Protein AF-A0A851W639-F1 (afdb_monomer)

Secondary structure (DSSP, 8-state):
-PPPEEE--SSS-S-SEE---EEPPTT--EEEEEEEEPPP--TTS----EEEEEEEESSTT-EEESS--SSSEEEEEEEPSTT--EEEEEEEEEPPSSSSPPPEEEEEEEEETTS-EEE----S-SEE-PPPPPPPTT-EEEEEEEEE---SSSS---EEEEEEEEE-

InterPro domains:
  IPR005515 Vitelline membrane outer layer protein I (VOMI) [PF03762] (8-167)
  IPR005515 Vitelline membrane outer layer protein I (VOMI) [PTHR18841] (7-167)
  IPR036706 Vitelline membrane outer layer protein I (VOMI) superf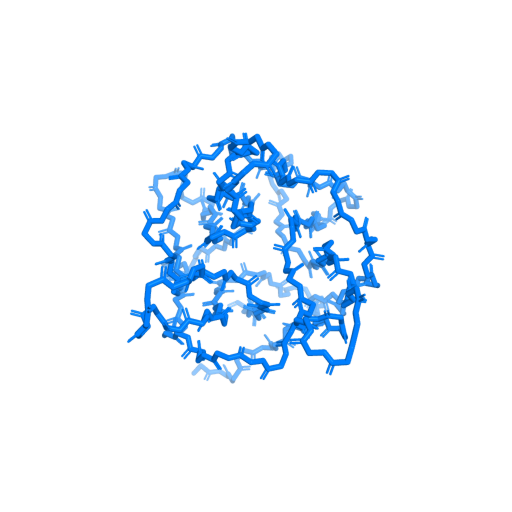amily [G3DSA:2.100.10.20] (1-168)
  IPR036706 Vitelline membrane outer layer protein I (VOMI) superfamily [SSF51092] (6-167)

Sequence (168 aa):
RDEPGVLTVTNGGQWGHWGNAQFCPPGSFANGLQLKVQPHQGFFRDDTGLNGVRLICDTRTDTVTSSVGPFGFWGRSEVCPPGQHLVSFRLRVEASQGLWDDPAATDMAVMCSGDSVLEGGGLARGDWGYWSQSCAMACRICGIRSRLEPSNSGDNSGLNDVKLYCCT

Nearest PDB structures (foldseek):
  1vmo-assembly2_B  TM=9.179E-01  e=6.236E-17  Gallus gallus
  5krp-assembly1_C  TM=6.942E-01  e=5.293E-06  Artocarpus altilis
  5gvy-assembly1_B  TM=6.320E-01  e=4.565E-06  Oryza sativa Indica Group
  4pit-assembly2_D  TM=6.441E-01  e=6.138E-06  Musa acuminata
  5xfh-assembly1_B  TM=6.289E-01  e=1.567E-05  Oryza sativa Japonica Group

Radius of gyration: 15.23 Å; Cα contacts (8 Å, |Δi|>4): 492; chains: 1; bounding box: 42×28×49 Å

Solvent-accessible surface area (backbone atoms only — not comparable to full-atom values): 8818 Å² total; per-residue (Å²): 130,79,84,61,47,75,35,53,55,91,71,48,30,91,56,56,48,72,37,60,73,30,58,41,62,93,97,42,35,25,24,29,37,30,29,18,34,29,70,81,71,56,99,89,43,88,58,37,33,20,12,30,57,31,38,31,21,68,56,83,87,45,67,38,54,33,44,63,40,92,59,52,45,75,57,63,74,41,65,47,62,92,96,41,34,31,33,33,40,30,47,19,27,27,70,47,88,57,100,82,48,71,41,37,23,13,28,45,34,38,28,27,72,78,76,48,73,45,69,31,76,46,52,98,46,59,48,75,46,62,68,24,62,63,43,57,92,87,33,34,28,25,32,35,29,21,19,32,37,76,68,83,81,85,61,74,41,31,26,18,33,63,36,41,26,23,41,122

Foldseek 3Di:
DPFFDKWWFDQFWPDFDKFDKDFAPPPKFFFKKKWFAAPDPDDPDDGQATFWIKTQIPVNVDIDTTHGHPDGGIDDMDGHDPPKAWWKKKFFWAPDPDPPRIIATFWMWTAIPVRDIDTNPGDPHHGIGDMIHTADPPWGFTIKMWGWHDPPDPDHTGTRTMMTTIDD

pLDDT: mean 86.16, std 15.45, range [40.03, 98.62]

Organism: NCBI:txid797021

Mean predicted aligned error: 5.94 Å

Structure (mmCIF, N/CA/C/O backbone):
data_AF-A0A851W639-F1
#
_entry.id   AF-A0A851W639-F1
#
loop_
_atom_site.group_PDB
_atom_site.id
_atom_site.type_symbol
_atom_site.label_atom_id
_atom_site.label_alt_id
_atom_site.label_comp_id
_atom_site.label_asym_id
_atom_site.label_entity_id
_atom_site.label_seq_id
_atom_site.pdbx_PDB_ins_code
_atom_site.Cartn_x
_atom_site.Cartn_y
_atom_site.Cartn_z
_atom_site.occupancy
_atom_site.B_iso_or_equiv
_atom_site.auth_seq_id
_atom_site.auth_comp_id
_atom_site.auth_asym_id
_atom_site.auth_atom_id
_atom_site.pdbx_PDB_model_num
ATOM 1 N N . ARG A 1 1 ? 1.721 -3.112 24.954 1.00 50.97 1 ARG A N 1
ATOM 2 C CA . ARG A 1 1 ? 1.034 -3.345 23.666 1.00 50.97 1 ARG A CA 1
ATOM 3 C C . ARG A 1 1 ? 1.629 -4.633 23.142 1.00 50.97 1 ARG A C 1
ATOM 5 O O . ARG A 1 1 ? 2.851 -4.667 23.049 1.00 50.97 1 ARG A O 1
ATOM 12 N N . ASP A 1 2 ? 0.818 -5.666 22.941 1.00 55.44 2 ASP A N 1
ATOM 13 C CA . ASP A 1 2 ? 1.280 -6.908 22.317 1.00 55.44 2 ASP A CA 1
ATOM 14 C C . ASP A 1 2 ? 1.836 -6.608 20.919 1.00 55.44 2 ASP A C 1
ATOM 16 O O . ASP A 1 2 ? 1.479 -5.589 20.315 1.00 55.44 2 ASP A O 1
ATOM 20 N N . GLU A 1 3 ? 2.757 -7.440 20.432 1.00 60.38 3 GLU A N 1
ATOM 21 C CA . GLU A 1 3 ? 3.293 -7.269 19.082 1.00 60.38 3 GLU A CA 1
ATOM 22 C C . GLU A 1 3 ? 2.150 -7.350 18.055 1.00 60.38 3 GLU A C 1
ATOM 24 O O . GLU A 1 3 ? 1.373 -8.309 18.083 1.00 60.38 3 GLU A O 1
ATOM 29 N N . PRO A 1 4 ? 2.008 -6.357 17.156 1.00 76.62 4 PRO A N 1
ATOM 30 C CA . PRO A 1 4 ? 0.945 -6.378 16.163 1.00 76.62 4 PRO A CA 1
ATOM 31 C C . PRO A 1 4 ? 1.142 -7.553 15.202 1.00 76.62 4 PRO A C 1
ATOM 33 O O . PRO A 1 4 ? 2.259 -7.822 14.753 1.00 76.62 4 PRO A O 1
ATOM 36 N N . GLY A 1 5 ? 0.048 -8.222 14.830 1.00 90.12 5 GLY A N 1
ATOM 37 C CA . GLY A 1 5 ? 0.089 -9.247 13.786 1.00 90.12 5 GLY A CA 1
ATOM 38 C C . GLY A 1 5 ? 0.565 -8.636 12.467 1.00 90.12 5 GLY A C 1
ATOM 39 O O . GLY A 1 5 ? 0.193 -7.510 12.147 1.00 90.12 5 GLY A O 1
ATOM 40 N N . VAL A 1 6 ? 1.388 -9.348 11.698 1.00 96.19 6 VAL A N 1
ATOM 41 C CA . VAL A 1 6 ? 1.943 -8.831 10.437 1.00 96.19 6 VAL A CA 1
ATOM 42 C C . VAL A 1 6 ? 1.367 -9.606 9.265 1.00 96.19 6 VAL A C 1
ATOM 44 O O . VAL A 1 6 ? 1.533 -10.820 9.173 1.00 96.19 6 VAL A O 1
ATOM 47 N N . LEU A 1 7 ? 0.719 -8.893 8.350 1.00 97.62 7 LEU A N 1
ATOM 48 C CA . LEU A 1 7 ? 0.271 -9.427 7.074 1.00 97.62 7 LEU A CA 1
ATOM 49 C C . LEU A 1 7 ? 1.370 -9.238 6.026 1.00 97.62 7 LEU A C 1
ATOM 51 O O . LEU A 1 7 ? 1.932 -8.148 5.884 1.00 97.62 7 LEU A O 1
ATOM 55 N N . THR A 1 8 ? 1.640 -10.299 5.273 1.00 97.56 8 THR A N 1
ATOM 56 C CA . THR A 1 8 ? 2.627 -10.353 4.186 1.00 97.56 8 THR A CA 1
ATOM 57 C C . THR A 1 8 ? 2.026 -11.058 2.975 1.00 97.56 8 THR A C 1
ATOM 59 O O . THR A 1 8 ? 1.144 -11.906 3.130 1.00 97.56 8 THR A O 1
ATOM 62 N N . VAL A 1 9 ? 2.553 -10.774 1.786 1.00 97.00 9 VAL A N 1
ATOM 63 C CA . VAL A 1 9 ? 2.266 -11.519 0.550 1.00 97.00 9 VAL A CA 1
ATOM 64 C C . VAL A 1 9 ? 3.519 -12.247 0.068 1.00 97.00 9 VAL A C 1
ATOM 66 O O . VAL A 1 9 ? 4.628 -11.936 0.493 1.00 97.00 9 VAL A O 1
ATOM 69 N N . THR A 1 10 ? 3.357 -13.242 -0.803 1.00 94.88 10 THR A N 1
ATOM 70 C CA . THR A 1 10 ? 4.476 -14.071 -1.289 1.00 94.88 10 THR A CA 1
ATOM 71 C C . THR A 1 10 ? 5.123 -13.546 -2.566 1.00 94.88 10 THR A C 1
ATOM 73 O O . THR A 1 10 ? 6.196 -14.015 -2.927 1.00 94.88 10 THR A O 1
ATOM 76 N N . ASN A 1 11 ? 4.465 -12.626 -3.274 1.00 92.81 11 ASN A N 1
ATOM 77 C CA . ASN A 1 11 ? 4.907 -12.114 -4.571 1.00 92.81 11 ASN A CA 1
ATOM 78 C C . ASN A 1 11 ? 5.580 -10.734 -4.502 1.00 92.81 11 ASN A C 1
ATOM 80 O O . ASN A 1 11 ? 5.952 -10.213 -5.546 1.00 92.81 11 ASN A O 1
ATOM 84 N N . GLY A 1 12 ? 5.733 -10.142 -3.313 1.00 89.38 12 GLY A N 1
ATOM 85 C CA . GLY A 1 12 ? 6.448 -8.875 -3.143 1.00 89.38 12 GLY A CA 1
ATOM 86 C C . GLY A 1 12 ? 7.943 -8.996 -3.464 1.00 89.38 12 GLY A C 1
ATOM 87 O O . GLY A 1 12 ? 8.573 -10.021 -3.186 1.00 89.38 12 GLY A O 1
ATOM 88 N N . GLY A 1 13 ? 8.517 -7.944 -4.047 1.00 87.38 13 GLY A N 1
ATOM 89 C CA . GLY A 1 13 ? 9.922 -7.893 -4.442 1.00 87.38 13 GLY A CA 1
ATOM 90 C C . GLY A 1 13 ? 10.889 -7.932 -3.249 1.00 87.38 13 GLY A C 1
ATOM 91 O O . GLY A 1 13 ? 10.637 -7.397 -2.164 1.00 87.38 13 GLY A O 1
ATOM 92 N N . GLN A 1 14 ? 12.041 -8.578 -3.446 1.00 85.69 14 GLN A N 1
ATOM 93 C CA . GLN A 1 14 ? 13.015 -8.834 -2.376 1.00 85.69 14 GLN A CA 1
ATOM 94 C C . GLN A 1 14 ? 14.054 -7.723 -2.189 1.00 85.69 14 GLN A C 1
ATOM 96 O O . GLN A 1 14 ? 14.809 -7.753 -1.211 1.00 85.69 14 GLN A O 1
ATOM 101 N N . TRP A 1 15 ? 14.072 -6.740 -3.080 1.00 82.50 15 TRP A N 1
ATOM 102 C CA . TRP A 1 15 ? 15.063 -5.673 -3.127 1.00 82.50 15 TRP A CA 1
ATOM 103 C C . TRP A 1 15 ? 14.557 -4.371 -2.508 1.00 82.50 15 TRP A C 1
ATOM 105 O O . TRP A 1 15 ? 13.374 -4.212 -2.194 1.00 82.50 15 TRP A O 1
ATOM 115 N N . GLY A 1 16 ? 15.484 -3.447 -2.269 1.00 85.12 16 GLY A N 1
ATOM 116 C CA . GLY A 1 16 ? 15.221 -2.192 -1.575 1.00 85.12 16 GLY A CA 1
ATOM 117 C C . GLY A 1 16 ? 15.147 -2.320 -0.051 1.00 85.12 16 GLY A C 1
ATOM 118 O O . GLY A 1 16 ? 15.338 -3.389 0.550 1.00 85.12 16 GLY A O 1
ATOM 119 N N . HIS A 1 17 ? 14.855 -1.195 0.595 1.00 90.12 17 HIS A N 1
ATOM 120 C CA . HIS A 1 17 ? 14.854 -1.057 2.046 1.00 90.12 17 HIS A CA 1
ATOM 121 C C . HIS A 1 17 ? 13.444 -0.858 2.588 1.00 90.12 17 HIS A C 1
ATOM 123 O O . HIS A 1 17 ? 12.634 -0.104 2.047 1.00 90.12 17 HIS A O 1
ATOM 129 N N . TRP A 1 18 ? 13.164 -1.522 3.706 1.00 94.19 18 TRP A N 1
ATOM 130 C CA . TRP A 1 18 ? 11.938 -1.294 4.452 1.00 94.19 18 TRP A CA 1
ATOM 131 C C . TRP A 1 18 ? 11.991 0.066 5.149 1.00 94.19 18 TRP A C 1
ATOM 133 O O . TRP A 1 18 ? 12.835 0.272 6.024 1.00 94.19 18 TRP A O 1
ATOM 143 N N . GLY A 1 19 ? 11.046 0.946 4.820 1.00 93.44 19 GLY A N 1
ATOM 144 C CA . GLY A 1 19 ? 10.851 2.228 5.495 1.00 93.44 19 GLY A CA 1
ATOM 145 C C . GLY A 1 19 ? 10.483 2.092 6.965 1.00 93.44 19 GLY A C 1
ATOM 146 O O . GLY A 1 19 ? 10.391 0.991 7.502 1.00 93.44 19 GLY A O 1
ATOM 147 N N . ASN A 1 20 ? 10.208 3.204 7.637 1.00 95.81 20 ASN A N 1
ATOM 148 C CA . ASN A 1 20 ? 9.650 3.144 8.987 1.00 95.81 20 ASN A CA 1
ATOM 149 C C . ASN A 1 20 ? 8.201 2.652 8.940 1.00 95.81 20 ASN A C 1
ATOM 151 O O . ASN A 1 20 ? 7.437 3.039 8.053 1.00 95.81 20 ASN A O 1
ATOM 155 N N . ALA A 1 21 ? 7.818 1.806 9.898 1.00 96.69 21 ALA A N 1
ATOM 156 C CA . ALA A 1 21 ? 6.412 1.484 10.097 1.00 96.69 21 ALA A CA 1
ATOM 157 C C . ALA A 1 21 ? 5.672 2.743 10.573 1.00 96.69 21 ALA A C 1
ATOM 159 O O . ALA A 1 21 ? 6.197 3.502 11.392 1.00 96.69 21 ALA A O 1
ATOM 160 N N . GLN A 1 22 ? 4.473 2.972 10.051 1.00 97.38 22 GLN A N 1
ATOM 161 C CA . GLN A 1 22 ? 3.581 4.050 10.473 1.00 97.38 22 GLN A CA 1
ATOM 162 C C . GLN A 1 22 ? 2.215 3.461 10.808 1.00 97.38 22 GLN A C 1
ATOM 164 O O . GLN A 1 22 ? 1.785 2.488 10.188 1.00 97.38 22 GLN A O 1
ATOM 169 N N . PHE A 1 23 ? 1.552 4.042 11.802 1.00 95.88 23 PHE A N 1
ATOM 170 C CA . PHE A 1 23 ? 0.313 3.522 12.369 1.00 95.88 23 PHE A CA 1
ATOM 171 C C . PHE A 1 23 ? -0.722 4.629 12.462 1.00 95.88 23 PHE A C 1
ATOM 173 O O . PHE A 1 23 ? -0.370 5.768 12.773 1.00 95.88 23 PHE A O 1
ATOM 180 N N . CYS A 1 24 ? -1.982 4.278 12.222 1.00 95.81 24 CYS A N 1
ATOM 181 C CA . CYS A 1 24 ? -3.113 5.150 12.485 1.00 95.81 24 CYS A CA 1
ATOM 182 C C . CYS A 1 24 ? -3.075 5.667 13.938 1.00 95.81 24 CYS A C 1
ATOM 184 O O . CYS A 1 24 ? -2.518 4.997 14.822 1.00 95.81 24 CYS A O 1
ATOM 186 N N . PRO A 1 25 ? -3.641 6.860 14.202 1.00 93.50 25 PRO A N 1
ATOM 187 C CA . PRO A 1 25 ? -3.734 7.412 15.548 1.00 93.50 25 PRO A CA 1
ATOM 188 C C . PRO A 1 25 ? -4.275 6.406 16.582 1.00 93.50 25 PRO A C 1
ATOM 190 O O . PRO A 1 25 ? -5.061 5.518 16.239 1.00 93.50 25 PRO A O 1
ATOM 193 N N . PRO A 1 26 ? -3.902 6.526 17.869 1.00 90.06 26 PRO A N 1
ATOM 194 C CA . PRO A 1 26 ? -4.396 5.623 18.905 1.00 90.06 26 PRO A CA 1
ATOM 195 C C . PRO A 1 26 ? -5.928 5.520 18.912 1.00 90.06 26 PRO A C 1
ATOM 197 O O . PRO A 1 26 ? -6.616 6.533 18.987 1.00 90.06 26 PRO A O 1
ATOM 200 N N . GLY A 1 27 ? -6.450 4.291 18.858 1.00 88.62 27 GLY A N 1
ATOM 201 C CA . GLY A 1 27 ? -7.892 4.023 18.838 1.00 88.62 27 GLY A CA 1
ATOM 202 C C . GLY A 1 27 ? -8.557 4.108 17.459 1.00 88.62 27 GLY A C 1
ATOM 203 O O . GLY A 1 27 ? -9.768 3.931 17.389 1.00 88.62 27 GLY A O 1
ATOM 204 N N . SER A 1 28 ? -7.789 4.341 16.390 1.00 92.12 28 SER A N 1
ATOM 205 C CA . SER A 1 28 ? -8.276 4.360 15.002 1.00 92.12 28 SER A CA 1
ATOM 206 C C . SER A 1 28 ? -7.649 3.249 14.161 1.00 92.12 28 SER A C 1
ATOM 208 O O . SER A 1 28 ? -6.548 2.768 14.448 1.00 92.12 28 SER A O 1
ATOM 210 N N . PHE A 1 29 ? -8.353 2.852 13.103 1.00 94.81 29 PHE A N 1
ATOM 211 C CA . PHE A 1 29 ? -7.935 1.779 12.200 1.00 94.81 29 PHE A CA 1
ATOM 212 C C . PHE A 1 29 ? -8.084 2.187 10.739 1.00 94.81 29 PHE A C 1
ATOM 214 O O . PHE A 1 29 ? -8.829 3.106 10.404 1.00 94.81 29 PHE A O 1
ATOM 221 N N . ALA A 1 30 ? -7.383 1.485 9.855 1.00 96.88 30 ALA A N 1
ATOM 222 C CA . ALA A 1 30 ? -7.472 1.721 8.429 1.00 96.88 30 ALA A CA 1
ATOM 223 C C . ALA A 1 30 ? -8.792 1.180 7.861 1.00 96.88 30 ALA A C 1
ATOM 225 O O . ALA A 1 30 ? -9.151 0.014 8.056 1.00 96.88 30 ALA A O 1
ATOM 226 N N . ASN A 1 31 ? -9.490 2.021 7.102 1.00 96.69 31 ASN A N 1
ATOM 227 C CA . ASN A 1 31 ? -10.703 1.662 6.368 1.00 96.69 31 ASN A CA 1
ATOM 228 C C . ASN A 1 31 ? -10.601 1.948 4.865 1.00 96.69 31 ASN A C 1
ATOM 230 O O . ASN A 1 31 ? -11.569 1.730 4.140 1.00 96.69 31 ASN A O 1
ATOM 234 N N . GLY A 1 32 ? -9.449 2.419 4.389 1.00 96.88 32 GLY A N 1
ATOM 235 C CA . GLY A 1 32 ? -9.245 2.701 2.979 1.00 96.88 32 GLY A CA 1
ATOM 236 C C . GLY A 1 32 ? -7.784 2.754 2.559 1.00 96.88 32 GLY A C 1
ATOM 237 O O . GLY A 1 32 ? -6.865 2.718 3.382 1.00 96.88 32 GLY A O 1
ATOM 238 N N . LEU A 1 33 ? -7.599 2.840 1.249 1.00 96.88 33 LEU A N 1
ATOM 239 C CA . LEU A 1 33 ? -6.338 2.765 0.531 1.00 96.88 33 LEU A CA 1
ATOM 240 C C . LEU A 1 33 ? -6.267 3.904 -0.489 1.00 96.88 33 LEU A C 1
ATOM 242 O O . LEU A 1 33 ? -7.255 4.238 -1.137 1.00 96.88 33 LEU A O 1
ATOM 246 N N . GLN A 1 34 ? -5.085 4.477 -0.670 1.00 97.56 34 GLN A N 1
ATOM 247 C CA . GLN A 1 34 ? -4.783 5.362 -1.790 1.00 97.56 34 GLN A CA 1
ATOM 248 C C . GLN A 1 34 ? -3.377 5.043 -2.298 1.00 97.56 34 GLN A C 1
ATOM 250 O O . GLN A 1 34 ? -2.442 4.906 -1.505 1.00 97.56 34 GLN A O 1
ATOM 255 N N . LEU A 1 35 ? -3.222 4.924 -3.614 1.00 97.12 35 LEU A N 1
ATOM 256 C CA . LEU A 1 35 ? -1.944 4.602 -4.248 1.00 97.12 35 LEU A CA 1
ATOM 257 C C . LEU A 1 35 ? -1.307 5.844 -4.872 1.00 97.12 35 LEU A C 1
ATOM 259 O O . LEU A 1 35 ? -2.005 6.720 -5.386 1.00 97.12 35 LEU A O 1
ATOM 263 N N . LYS A 1 36 ? 0.027 5.921 -4.827 1.00 94.75 36 LYS A N 1
ATOM 264 C CA . LYS A 1 36 ? 0.822 6.877 -5.603 1.00 94.75 36 LYS A CA 1
ATOM 265 C C . LYS A 1 36 ? 1.403 6.143 -6.798 1.00 94.75 36 LYS A C 1
ATOM 267 O O . LYS A 1 36 ? 2.243 5.264 -6.620 1.00 94.75 36 LYS A O 1
ATOM 272 N N . VAL A 1 37 ? 0.955 6.496 -7.994 1.00 90.25 37 VAL A N 1
ATOM 273 C CA . VAL A 1 37 ? 1.256 5.749 -9.220 1.00 90.25 37 VAL A CA 1
ATOM 274 C C . VAL A 1 37 ? 1.908 6.692 -10.215 1.00 90.25 37 VAL A C 1
ATOM 276 O O . VAL A 1 37 ? 1.448 7.825 -10.398 1.00 90.25 37 VAL A O 1
ATOM 279 N N . GLN A 1 38 ? 2.990 6.248 -10.850 1.00 83.31 38 GLN A N 1
ATOM 280 C CA . GLN A 1 38 ? 3.515 6.948 -12.012 1.00 83.31 38 GLN A CA 1
ATOM 281 C C . GLN A 1 38 ? 2.772 6.449 -13.251 1.00 83.31 38 GLN A C 1
ATOM 283 O O . GLN A 1 38 ? 2.804 5.252 -13.537 1.00 83.31 38 GLN A O 1
ATOM 288 N N . PRO A 1 39 ? 2.072 7.330 -13.984 1.00 68.38 39 PRO A N 1
ATOM 289 C CA . PRO A 1 39 ? 1.418 6.921 -15.215 1.00 68.38 39 PRO A CA 1
ATOM 290 C C . PRO A 1 39 ? 2.464 6.521 -16.256 1.00 68.38 39 PRO A C 1
ATOM 292 O O . PRO A 1 39 ? 3.595 7.013 -16.235 1.00 68.38 39 PRO A O 1
ATOM 295 N N . HIS A 1 40 ? 2.046 5.667 -17.188 1.00 63.34 40 HIS A N 1
ATOM 296 C CA . HIS A 1 40 ? 2.875 5.247 -18.310 1.00 63.34 40 HIS A CA 1
ATOM 297 C C . HIS A 1 40 ? 3.404 6.479 -19.067 1.00 63.34 40 HIS A C 1
ATOM 299 O O . HIS A 1 40 ? 2.611 7.291 -19.549 1.00 63.34 40 HIS A O 1
ATOM 305 N N . GLN A 1 41 ? 4.729 6.638 -19.153 1.00 60.09 41 GLN A N 1
ATOM 306 C CA . GLN A 1 41 ? 5.363 7.803 -19.791 1.00 60.09 41 GLN A CA 1
ATOM 307 C C . GLN A 1 41 ? 5.692 7.590 -21.285 1.00 60.09 41 GLN A C 1
ATOM 309 O O . GLN A 1 41 ? 6.302 8.459 -21.910 1.00 60.09 41 GLN A O 1
ATOM 314 N N . GLY A 1 42 ? 5.256 6.479 -21.889 1.00 53.12 42 GLY A N 1
ATOM 315 C CA . GLY A 1 42 ? 5.482 6.145 -23.300 1.00 53.12 42 GLY A CA 1
ATOM 316 C C . GLY A 1 42 ? 6.606 5.126 -23.522 1.00 53.12 42 GLY A C 1
ATOM 317 O O . GLY A 1 42 ? 7.149 4.568 -22.583 1.00 53.12 42 GLY A O 1
ATOM 318 N N . PHE A 1 43 ? 6.955 4.877 -24.788 1.00 43.03 43 PHE A N 1
ATOM 319 C CA . PHE A 1 43 ? 7.851 3.785 -25.219 1.00 43.03 43 PHE A CA 1
ATOM 320 C C . PHE A 1 43 ? 9.341 3.980 -24.862 1.00 43.03 43 PHE A C 1
ATOM 322 O O . PHE A 1 43 ? 10.127 3.050 -24.993 1.00 43.03 43 PHE A O 1
ATOM 329 N N . PHE A 1 44 ? 9.744 5.195 -24.473 1.00 40.03 44 PHE A N 1
ATOM 330 C CA . PHE A 1 44 ? 11.153 5.587 -24.296 1.00 40.03 44 PHE A CA 1
ATOM 331 C C . PHE A 1 44 ? 11.528 5.927 -22.848 1.00 40.03 44 PHE A C 1
ATOM 333 O O . PHE A 1 44 ? 12.608 6.468 -22.613 1.00 40.03 44 PHE A O 1
ATOM 340 N N . ARG A 1 45 ? 10.628 5.707 -21.886 1.00 47.66 45 ARG A N 1
ATOM 341 C CA . ARG A 1 45 ? 10.874 5.998 -20.471 1.00 47.66 45 ARG A CA 1
ATOM 342 C C . ARG A 1 45 ? 10.360 4.855 -19.622 1.00 47.66 45 ARG A C 1
ATOM 344 O O . ARG A 1 45 ? 9.229 4.425 -19.818 1.00 47.66 45 ARG A O 1
ATOM 351 N N . ASP A 1 46 ? 11.176 4.431 -18.673 1.00 50.69 46 ASP A N 1
ATOM 352 C CA . ASP A 1 46 ? 10.808 3.373 -17.749 1.00 50.69 46 ASP A CA 1
ATOM 353 C C . ASP A 1 46 ? 9.596 3.781 -16.905 1.00 50.69 46 ASP A C 1
ATOM 355 O O . ASP A 1 46 ? 9.512 4.871 -16.324 1.00 50.69 46 ASP A O 1
ATOM 359 N N . ASP A 1 47 ? 8.616 2.887 -16.883 1.00 54.53 47 ASP A N 1
ATOM 360 C CA . ASP A 1 47 ? 7.350 3.089 -16.202 1.00 54.53 47 ASP A CA 1
ATOM 361 C C . ASP A 1 47 ? 7.493 2.654 -14.745 1.00 54.53 47 ASP A C 1
ATOM 363 O O . ASP A 1 47 ? 7.404 1.480 -14.399 1.00 54.53 47 ASP A O 1
ATOM 367 N N . THR A 1 48 ? 7.736 3.619 -13.870 1.00 59.25 48 THR A N 1
ATOM 368 C CA . THR A 1 48 ? 8.003 3.375 -12.453 1.00 59.25 48 THR A CA 1
ATOM 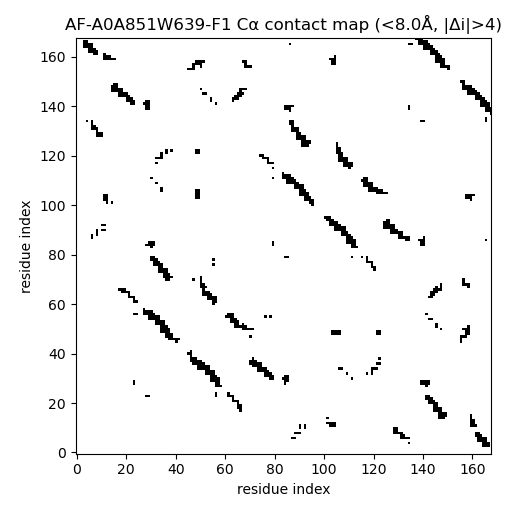369 C C . THR A 1 48 ? 6.696 3.032 -11.717 1.00 59.25 48 THR A C 1
ATOM 371 O O . THR A 1 48 ? 6.121 3.901 -11.082 1.00 59.25 48 THR A O 1
ATOM 374 N N . GLY A 1 49 ? 6.178 1.806 -11.851 1.00 77.69 49 GLY A N 1
ATOM 375 C CA . GLY A 1 49 ? 4.852 1.338 -11.392 1.00 77.69 49 GLY A CA 1
ATOM 376 C C . GLY A 1 49 ? 4.245 1.971 -10.122 1.00 77.69 49 GLY A C 1
ATOM 377 O O . GLY A 1 49 ? 3.774 3.116 -10.122 1.00 77.69 49 GLY A O 1
ATOM 378 N N . LEU A 1 50 ? 4.143 1.202 -9.036 1.00 90.19 50 LEU A N 1
ATOM 379 C CA . LEU A 1 50 ? 3.658 1.710 -7.752 1.00 90.19 50 LEU A CA 1
ATOM 380 C C . LEU A 1 50 ? 4.799 2.442 -7.032 1.00 90.19 50 LEU A C 1
ATOM 382 O O . LEU A 1 50 ? 5.889 1.907 -6.887 1.00 90.19 50 LEU A O 1
ATOM 386 N N . ASN A 1 51 ? 4.565 3.665 -6.558 1.00 91.56 51 ASN A N 1
ATOM 387 C CA . ASN A 1 51 ? 5.571 4.490 -5.872 1.00 91.56 51 ASN A CA 1
ATOM 388 C C . ASN A 1 51 ? 5.251 4.714 -4.388 1.00 91.56 51 ASN A C 1
ATOM 390 O O . ASN A 1 51 ? 6.105 5.142 -3.615 1.00 91.56 51 ASN A O 1
ATOM 394 N N . GLY A 1 52 ? 4.018 4.468 -3.959 1.00 94.38 52 GLY A N 1
ATOM 395 C CA . GLY A 1 52 ? 3.633 4.693 -2.575 1.00 94.38 52 GLY A CA 1
ATOM 396 C C . GLY A 1 52 ? 2.253 4.159 -2.254 1.00 94.38 52 GLY A C 1
ATOM 397 O O . GLY A 1 52 ? 1.378 4.087 -3.114 1.00 94.38 52 GLY A O 1
ATOM 398 N N . VAL A 1 53 ? 2.069 3.825 -0.982 1.00 97.50 53 VAL A N 1
ATOM 399 C CA . VAL A 1 53 ? 0.801 3.362 -0.425 1.00 97.50 53 VAL A CA 1
ATOM 400 C C . VAL A 1 53 ? 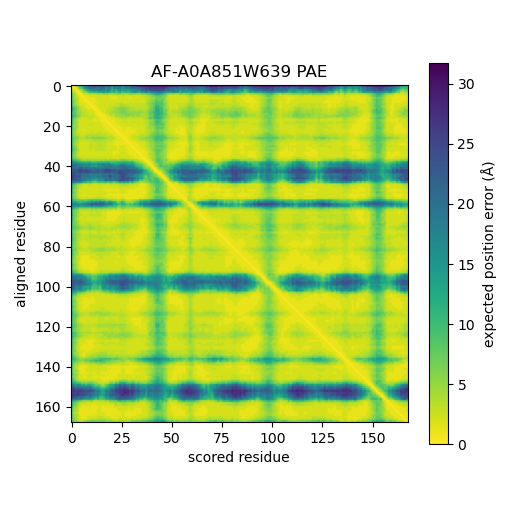0.460 4.222 0.779 1.00 97.50 53 VAL A C 1
ATOM 402 O O . VAL A 1 53 ? 1.304 4.460 1.648 1.00 97.50 53 VAL A O 1
ATOM 405 N N . ARG A 1 54 ? -0.790 4.672 0.823 1.00 97.06 54 ARG A N 1
ATOM 406 C CA . ARG A 1 54 ? -1.378 5.422 1.923 1.00 97.06 54 ARG A CA 1
ATOM 407 C C . ARG A 1 54 ? -2.576 4.658 2.460 1.00 97.06 54 ARG A C 1
ATOM 409 O O . ARG A 1 54 ? -3.477 4.315 1.698 1.00 97.06 54 ARG A O 1
ATOM 416 N N . LEU A 1 55 ? -2.591 4.430 3.767 1.00 97.81 55 LEU A N 1
ATOM 417 C CA . LEU A 1 55 ? -3.784 3.978 4.472 1.00 97.81 55 LEU A CA 1
ATOM 418 C C . LEU A 1 55 ? -4.603 5.190 4.911 1.00 97.81 55 LEU A C 1
ATOM 420 O O . LEU A 1 55 ? -4.045 6.195 5.359 1.00 97.81 55 LEU A O 1
ATOM 424 N N . ILE A 1 56 ? -5.919 5.070 4.790 1.00 96.81 56 ILE A N 1
ATOM 425 C CA . ILE A 1 56 ? -6.898 6.046 5.268 1.00 96.81 56 ILE A CA 1
ATOM 426 C C . ILE A 1 56 ? -7.428 5.523 6.593 1.00 96.81 56 ILE A C 1
ATOM 428 O O . ILE A 1 56 ? -7.935 4.401 6.642 1.00 96.81 56 ILE A O 1
ATOM 432 N N . CYS A 1 57 ? -7.268 6.306 7.655 1.00 95.25 57 CYS A N 1
ATOM 433 C CA . CYS A 1 57 ? -7.760 5.946 8.975 1.00 95.25 57 CYS A CA 1
ATOM 434 C C . CYS A 1 57 ? -9.240 6.357 9.105 1.00 95.25 57 CYS A C 1
ATOM 436 O O . CYS A 1 57 ? -9.707 7.283 8.438 1.00 95.25 57 CYS A O 1
ATOM 438 N N . ASP A 1 58 ? -10.004 5.646 9.937 1.00 86.31 58 ASP A N 1
ATOM 439 C CA . ASP A 1 58 ? -11.440 5.886 10.150 1.00 86.31 58 ASP A CA 1
ATOM 440 C C . ASP A 1 58 ? -11.772 7.328 10.595 1.00 86.31 58 ASP A C 1
ATOM 442 O O . ASP A 1 58 ? -12.848 7.852 10.276 1.00 86.31 58 ASP A O 1
ATOM 446 N N . THR A 1 59 ? -10.810 8.027 11.195 1.00 75.56 59 THR A N 1
ATOM 447 C CA . THR A 1 59 ? -10.750 9.484 11.271 1.00 75.56 59 THR A CA 1
ATOM 448 C C . THR A 1 59 ? -10.412 10.045 9.885 1.00 75.56 59 THR A C 1
ATOM 450 O O . THR A 1 59 ? -9.255 10.249 9.556 1.00 75.56 59 THR A O 1
ATOM 453 N N . ARG A 1 60 ? -11.430 10.298 9.043 1.00 63.50 60 ARG A N 1
ATOM 454 C CA . ARG A 1 60 ? -11.325 10.644 7.596 1.00 63.50 60 ARG A CA 1
ATOM 455 C C . ARG A 1 60 ? -10.248 11.666 7.170 1.00 63.50 60 ARG A C 1
ATOM 457 O O . ARG A 1 60 ? -9.975 11.772 5.977 1.00 63.50 60 ARG A O 1
ATOM 464 N N . THR A 1 61 ? -9.696 12.460 8.084 1.00 73.19 61 THR A N 1
ATOM 465 C CA . THR A 1 61 ? -8.603 13.414 7.831 1.00 73.19 61 THR A CA 1
ATOM 466 C C . THR A 1 61 ? -7.208 12.807 7.967 1.00 73.19 61 THR A C 1
ATOM 468 O O . THR A 1 61 ? -6.266 13.328 7.373 1.00 73.19 61 THR A O 1
ATOM 471 N N . ASP A 1 62 ? -7.064 11.726 8.729 1.00 89.50 62 ASP A N 1
ATOM 472 C CA . ASP A 1 62 ? -5.778 11.134 9.061 1.00 89.50 62 ASP A CA 1
ATOM 473 C C . ASP A 1 62 ? -5.421 10.034 8.074 1.00 89.50 62 ASP A C 1
ATOM 475 O O . ASP A 1 62 ? -6.210 9.153 7.719 1.00 89.50 62 ASP A O 1
ATOM 479 N N . THR A 1 63 ? -4.177 10.091 7.624 1.00 95.75 63 THR A N 1
ATOM 480 C CA . THR A 1 63 ? -3.629 9.112 6.701 1.00 95.75 63 THR A CA 1
ATOM 481 C C . THR A 1 63 ? -2.213 8.778 7.111 1.00 95.75 63 THR A C 1
ATOM 483 O O . THR A 1 63 ? -1.506 9.615 7.676 1.00 95.75 63 THR A O 1
ATOM 486 N N . VAL A 1 64 ? -1.793 7.552 6.822 1.00 96.81 64 VAL A N 1
ATOM 487 C CA . VAL A 1 64 ? -0.441 7.093 7.136 1.00 96.81 64 VAL A CA 1
ATOM 488 C C . VAL A 1 64 ? 0.206 6.448 5.925 1.00 96.81 64 VAL A C 1
ATOM 490 O O . VAL A 1 64 ? -0.426 5.712 5.168 1.00 96.81 64 VAL A O 1
ATOM 493 N N . THR A 1 65 ? 1.487 6.740 5.739 1.00 96.88 65 THR A N 1
ATOM 494 C CA . THR A 1 65 ? 2.332 6.229 4.654 1.00 96.88 65 THR A CA 1
ATOM 495 C C . THR A 1 65 ? 3.655 5.773 5.240 1.00 96.88 65 THR A C 1
ATOM 497 O O . THR A 1 65 ? 4.143 6.406 6.165 1.00 96.88 65 THR A O 1
ATOM 500 N N .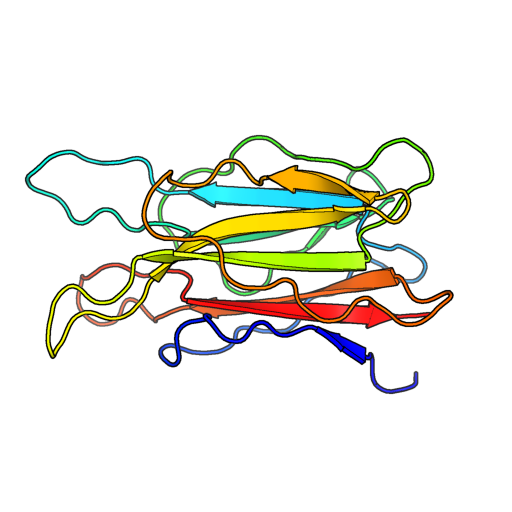 SER A 1 66 ? 4.276 4.734 4.689 1.00 96.25 66 SER A N 1
ATOM 501 C CA . SER A 1 66 ? 5.657 4.372 5.038 1.00 96.25 66 SER A CA 1
ATOM 502 C C . SER A 1 66 ? 6.641 5.080 4.088 1.00 96.25 66 SER A C 1
ATOM 504 O O . SER A 1 66 ? 6.523 6.288 3.889 1.00 96.25 66 SER A O 1
ATOM 506 N N . SER A 1 67 ? 7.595 4.374 3.480 1.00 94.00 67 SER A N 1
ATOM 507 C CA . SER A 1 67 ? 8.420 4.923 2.398 1.00 94.00 67 SER A CA 1
ATOM 508 C C . SER A 1 67 ? 7.574 5.229 1.160 1.00 94.00 67 SER A C 1
ATOM 510 O O . SER A 1 67 ? 6.738 4.419 0.749 1.00 94.00 67 SER A O 1
ATOM 512 N N . VAL A 1 68 ? 7.823 6.390 0.552 1.00 92.31 68 VAL A N 1
ATOM 513 C CA . VAL A 1 68 ? 7.146 6.866 -0.660 1.00 92.31 68 VAL A CA 1
ATOM 514 C C . VAL A 1 68 ? 8.199 7.368 -1.645 1.00 92.31 68 VAL A C 1
ATOM 516 O O . VAL A 1 68 ? 9.041 8.189 -1.283 1.00 92.31 68 VAL A O 1
ATOM 519 N N . GLY A 1 69 ? 8.138 6.888 -2.884 1.00 88.94 69 GLY A N 1
ATOM 520 C CA . GLY A 1 69 ? 8.970 7.353 -3.985 1.00 88.94 69 GLY A CA 1
ATOM 521 C C . GLY A 1 69 ? 8.623 8.782 -4.424 1.00 88.94 69 GLY A C 1
ATOM 522 O O . GLY A 1 69 ? 7.483 9.241 -4.258 1.00 88.94 69 GLY A O 1
ATOM 523 N N . PRO A 1 70 ? 9.589 9.529 -4.984 1.00 85.44 70 PRO A N 1
ATOM 524 C CA . PRO A 1 70 ? 9.395 10.911 -5.405 1.00 85.44 70 PRO A CA 1
ATOM 525 C C . PRO A 1 70 ? 8.398 11.038 -6.562 1.00 85.44 70 PRO A C 1
ATOM 527 O O . PRO A 1 70 ? 7.668 12.030 -6.624 1.00 85.44 70 PRO A O 1
ATOM 530 N N . PHE A 1 71 ? 8.289 10.027 -7.424 1.00 84.75 71 PHE A N 1
ATOM 531 C CA . PHE A 1 71 ? 7.530 10.117 -8.666 1.00 84.75 71 PHE A CA 1
ATOM 532 C C . PHE A 1 71 ? 6.051 9.730 -8.535 1.00 84.75 71 PHE A C 1
ATOM 534 O O . PHE A 1 71 ? 5.600 9.206 -7.513 1.00 84.75 71 PHE A O 1
ATOM 541 N N . GLY A 1 72 ? 5.288 10.031 -9.589 1.00 87.75 72 GLY A N 1
ATOM 542 C CA . GLY A 1 72 ? 3.859 9.750 -9.688 1.00 87.75 72 GLY A CA 1
ATOM 543 C C . GLY A 1 72 ? 2.959 10.696 -8.894 1.00 87.75 72 GLY A C 1
ATOM 544 O O . GLY A 1 72 ? 3.408 11.643 -8.245 1.00 87.75 72 GLY A O 1
ATOM 545 N N . PHE A 1 73 ? 1.659 10.416 -8.941 1.00 91.62 73 PHE A N 1
ATOM 546 C CA . PHE A 1 73 ? 0.621 11.195 -8.266 1.00 91.62 73 PHE A CA 1
ATOM 547 C C . PHE A 1 73 ? -0.259 10.286 -7.415 1.00 91.62 73 PHE A C 1
ATOM 549 O O . PHE A 1 73 ? -0.454 9.116 -7.740 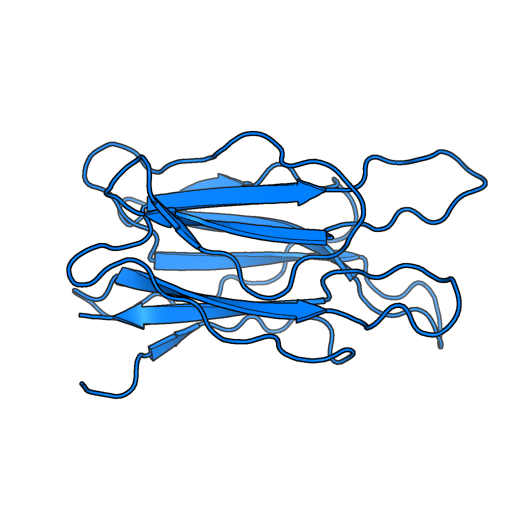1.00 91.62 73 PHE A O 1
ATOM 556 N N . TRP A 1 74 ? -0.786 10.828 -6.316 1.00 95.06 74 TRP A N 1
ATOM 557 C CA . TRP A 1 74 ? -1.791 10.131 -5.519 1.00 95.06 74 TRP A CA 1
ATOM 558 C C . TRP A 1 74 ? -3.095 10.046 -6.313 1.00 95.06 74 TRP A C 1
ATOM 560 O O . TRP A 1 74 ? -3.620 11.070 -6.749 1.00 95.06 74 TRP A O 1
ATOM 570 N N . GLY A 1 75 ? -3.583 8.824 -6.513 1.00 93.88 75 GLY A N 1
ATOM 571 C CA . GLY A 1 75 ? -4.820 8.534 -7.229 1.00 93.88 75 GLY A CA 1
ATOM 572 C C . GLY A 1 75 ? -6.070 8.787 -6.389 1.00 93.88 75 GLY A C 1
ATOM 573 O O . GLY A 1 75 ? -6.067 9.573 -5.438 1.00 93.88 75 GLY A O 1
ATOM 574 N N . ARG A 1 76 ? -7.164 8.106 -6.734 1.00 94.31 76 ARG A N 1
ATOM 575 C CA . ARG A 1 76 ? -8.388 8.135 -5.925 1.00 94.31 76 ARG A CA 1
ATOM 576 C C . ARG A 1 76 ? -8.203 7.326 -4.644 1.00 94.31 76 ARG A C 1
ATOM 578 O O . ARG A 1 76 ? -7.397 6.404 -4.580 1.00 94.31 76 ARG A O 1
ATOM 585 N N . SER A 1 77 ? -8.934 7.740 -3.620 1.00 95.12 77 SER A N 1
ATOM 586 C CA . SER A 1 77 ? -9.037 7.015 -2.363 1.00 95.12 77 SER A CA 1
ATOM 587 C C . SER A 1 77 ? -10.159 5.996 -2.463 1.00 95.12 77 SER A C 1
ATOM 589 O O . SER A 1 77 ? -11.303 6.379 -2.700 1.00 95.12 77 SER A O 1
ATOM 591 N N . GLU A 1 78 ? -9.839 4.737 -2.206 1.00 96.69 78 GLU A N 1
ATOM 592 C CA . GLU A 1 78 ? -10.805 3.650 -2.122 1.00 96.69 78 GLU A CA 1
ATOM 593 C C . GLU A 1 78 ? -11.075 3.343 -0.652 1.00 96.69 78 GLU A C 1
ATOM 595 O O . GLU A 1 78 ? -10.148 3.141 0.132 1.00 96.69 78 GLU A O 1
ATOM 600 N N . VAL A 1 79 ? -12.343 3.347 -0.247 1.00 96.12 79 VAL A N 1
ATOM 601 C CA . VAL A 1 79 ? -12.740 3.232 1.162 1.00 96.12 79 VAL A CA 1
ATOM 602 C C . VAL A 1 79 ? -13.827 2.180 1.290 1.00 96.12 79 VAL A C 1
ATOM 604 O O . VAL A 1 79 ? -14.741 2.115 0.469 1.00 96.12 79 VAL A O 1
ATOM 607 N N . CYS A 1 80 ? -13.740 1.368 2.339 1.00 96.38 80 CYS A N 1
ATOM 608 C CA . CYS A 1 80 ? -14.742 0.358 2.623 1.00 96.38 80 CYS A CA 1
ATOM 609 C C . CYS A 1 80 ? -16.122 0.985 2.876 1.00 96.38 80 CYS A C 1
ATOM 611 O O . CYS A 1 80 ? -16.221 2.145 3.300 1.00 96.38 80 CYS A O 1
ATOM 613 N N . PRO A 1 81 ? -17.207 0.211 2.693 1.00 95.69 81 PRO A N 1
ATOM 614 C CA . PRO A 1 81 ? -18.539 0.638 3.100 1.00 95.69 81 PRO A CA 1
ATOM 615 C C . PRO A 1 81 ? -18.584 1.098 4.571 1.00 95.69 81 PRO A C 1
ATOM 617 O O . PRO A 1 81 ? -17.786 0.631 5.392 1.00 95.69 81 PRO A O 1
ATOM 620 N N . PRO A 1 82 ? -19.525 1.987 4.947 1.00 92.44 82 PRO A N 1
ATOM 621 C CA . PRO A 1 82 ? -19.620 2.504 6.310 1.00 92.44 82 PRO A CA 1
ATOM 622 C C . PRO A 1 82 ? -19.633 1.397 7.376 1.00 92.44 82 PRO A C 1
ATOM 624 O O . PRO A 1 82 ? -20.388 0.434 7.273 1.00 92.44 82 PRO A O 1
ATOM 627 N N . GLY A 1 83 ? -18.798 1.550 8.407 1.00 90.94 83 GLY A N 1
ATOM 628 C CA . GLY A 1 83 ? -18.668 0.591 9.512 1.00 90.94 83 GLY A CA 1
ATOM 629 C C . GLY A 1 83 ? -17.729 -0.594 9.248 1.00 90.94 83 GLY A C 1
ATOM 630 O O . GLY A 1 83 ? -17.462 -1.363 10.170 1.00 90.94 83 GLY A O 1
ATOM 631 N N . GLN A 1 84 ? -17.200 -0.740 8.030 1.00 94.19 84 GLN A N 1
ATOM 632 C CA . GLN A 1 84 ? -16.215 -1.769 7.693 1.00 94.19 84 GLN A CA 1
ATOM 633 C C . GLN A 1 84 ? -14.774 -1.249 7.804 1.00 94.19 84 GLN A C 1
ATOM 635 O O . GLN A 1 84 ? -14.520 -0.045 7.840 1.00 94.19 84 GLN A O 1
ATOM 640 N N . HIS A 1 85 ? -13.826 -2.182 7.859 1.00 94.19 85 HIS A N 1
ATOM 641 C CA . HIS A 1 85 ? -12.389 -1.925 7.985 1.00 94.19 85 HIS A CA 1
ATOM 642 C C . HIS A 1 85 ? -11.590 -2.880 7.096 1.00 94.19 85 HIS A C 1
ATOM 644 O O . HIS A 1 85 ? -12.124 -3.887 6.629 1.00 94.19 85 HIS A O 1
ATOM 650 N N . LEU A 1 86 ? -10.312 -2.570 6.877 1.00 97.06 86 LEU A N 1
ATOM 651 C CA . LEU A 1 86 ? -9.418 -3.425 6.098 1.00 97.06 86 LEU A CA 1
ATOM 652 C C . LEU A 1 86 ? -8.984 -4.651 6.915 1.00 97.06 86 LEU A C 1
ATOM 654 O O . LEU A 1 86 ? -8.621 -4.520 8.090 1.00 97.06 86 LEU A O 1
ATOM 658 N N . VAL A 1 87 ? -8.966 -5.825 6.274 1.00 97.12 87 VAL A N 1
ATOM 659 C CA . VAL A 1 87 ? -8.606 -7.106 6.918 1.00 97.12 87 VAL A CA 1
ATOM 660 C C . VAL A 1 87 ? -7.526 -7.916 6.196 1.00 97.12 87 VAL A C 1
ATOM 662 O O . VAL A 1 87 ? -6.858 -8.717 6.844 1.00 97.12 87 VAL A O 1
ATOM 665 N N . SER A 1 88 ? -7.334 -7.725 4.889 1.00 97.94 88 SER A N 1
ATOM 666 C CA . SER A 1 88 ? -6.346 -8.454 4.076 1.00 97.94 88 SER A CA 1
ATOM 667 C C . SER A 1 88 ? -5.918 -7.612 2.870 1.00 97.94 88 SER A C 1
ATOM 669 O O . SER A 1 88 ? -6.584 -6.630 2.528 1.00 97.94 88 SER A O 1
ATOM 671 N N . PHE A 1 89 ? -4.809 -7.976 2.226 1.00 98.62 89 PHE A N 1
ATOM 672 C CA . PHE A 1 89 ? -4.340 -7.333 1.000 1.00 98.62 89 PHE A CA 1
ATOM 673 C C . PHE A 1 89 ? -3.705 -8.322 0.020 1.00 98.62 89 PHE A C 1
ATOM 675 O O . PHE A 1 89 ? -3.316 -9.429 0.388 1.00 98.62 89 PHE A O 1
ATOM 682 N N . ARG A 1 90 ? -3.577 -7.903 -1.238 1.00 98.44 90 ARG A N 1
ATOM 683 C CA . ARG A 1 90 ? -2.763 -8.566 -2.263 1.00 98.44 90 ARG A CA 1
ATOM 684 C C . ARG A 1 90 ? -2.053 -7.530 -3.127 1.00 98.44 90 ARG A C 1
ATOM 686 O O . ARG A 1 90 ? -2.537 -6.406 -3.267 1.00 98.44 90 ARG A O 1
ATOM 693 N N . LEU A 1 91 ? -0.941 -7.925 -3.736 1.00 97.44 91 LEU A N 1
ATOM 694 C CA . LEU A 1 91 ? -0.212 -7.100 -4.700 1.00 97.44 91 LEU A CA 1
ATOM 695 C C . LEU A 1 91 ? -0.395 -7.635 -6.115 1.00 97.44 91 LEU A C 1
ATOM 697 O O . LEU A 1 91 ? -0.422 -8.852 -6.324 1.00 97.44 91 LEU A O 1
ATOM 701 N N . ARG A 1 92 ? -0.478 -6.718 -7.076 1.00 95.44 92 ARG A N 1
ATOM 702 C CA . ARG A 1 92 ? -0.251 -7.005 -8.487 1.00 95.44 92 ARG A CA 1
ATOM 703 C C . ARG A 1 92 ? 1.208 -6.723 -8.787 1.00 95.44 92 ARG A C 1
ATOM 705 O O . ARG A 1 92 ? 1.713 -5.667 -8.405 1.00 95.44 92 ARG A O 1
ATOM 712 N N . VAL A 1 93 ? 1.879 -7.680 -9.411 1.00 91.06 93 VAL A N 1
ATOM 713 C CA . VAL A 1 93 ? 3.322 -7.616 -9.633 1.00 91.06 93 VAL A CA 1
ATOM 714 C C . VAL A 1 93 ? 3.620 -7.989 -11.072 1.00 91.06 93 VAL A C 1
ATOM 716 O O . VAL A 1 93 ? 3.146 -9.012 -11.570 1.00 91.06 93 VAL A O 1
ATOM 719 N N . GLU A 1 94 ? 4.390 -7.143 -11.746 1.00 86.25 94 GLU A N 1
ATOM 720 C CA . GLU A 1 94 ? 4.984 -7.479 -13.033 1.00 86.25 94 GLU A CA 1
ATOM 721 C C . GLU A 1 94 ? 6.182 -8.387 -12.776 1.00 86.25 94 GLU A C 1
ATOM 723 O O . GLU A 1 94 ? 7.101 -8.018 -12.049 1.00 86.25 94 GLU A O 1
ATOM 728 N N . ALA A 1 95 ? 6.124 -9.614 -13.294 1.00 72.56 95 ALA A N 1
ATOM 729 C CA . ALA A 1 95 ? 7.225 -10.554 -13.169 1.00 72.56 95 ALA A CA 1
ATOM 730 C C . ALA A 1 95 ? 8.437 -10.061 -13.970 1.00 72.56 95 ALA A C 1
ATOM 732 O O . ALA A 1 95 ? 8.288 -9.386 -14.987 1.00 72.56 95 ALA A O 1
ATOM 733 N N . SER A 1 96 ? 9.628 -10.457 -13.524 1.00 68.12 96 SER A N 1
ATOM 734 C CA . SER A 1 96 ? 10.877 -10.205 -14.238 1.00 68.12 96 SER A CA 1
ATOM 735 C C . SER A 1 96 ? 10.783 -10.609 -15.714 1.00 68.12 96 SER A C 1
ATOM 737 O O . SER A 1 96 ? 10.378 -11.734 -16.019 1.00 68.12 96 SER A O 1
ATOM 739 N N . GLN A 1 97 ? 11.190 -9.723 -16.629 1.00 60.84 97 GLN A N 1
ATOM 740 C CA . GLN A 1 97 ? 11.273 -10.032 -18.061 1.00 60.84 97 GLN A CA 1
ATOM 741 C C . GLN A 1 97 ? 12.640 -10.620 -18.474 1.00 60.84 97 GLN A C 1
ATOM 743 O O . GLN A 1 97 ? 12.918 -10.768 -19.666 1.00 60.84 97 GLN A O 1
ATOM 748 N N . GLY A 1 98 ? 13.489 -11.032 -17.521 1.00 57.41 98 GLY A N 1
ATOM 749 C CA . GLY A 1 98 ? 14.806 -11.597 -17.823 1.00 57.41 98 GLY A CA 1
ATOM 750 C C . GLY A 1 98 ? 15.589 -12.096 -16.606 1.00 57.41 98 GLY A C 1
ATOM 751 O O . GLY A 1 98 ? 15.039 -12.374 -15.553 1.00 57.41 98 GLY A O 1
ATOM 752 N N . LEU A 1 99 ? 16.908 -12.247 -16.750 1.00 47.53 99 LEU A N 1
ATOM 753 C CA . LEU A 1 99 ? 17.802 -12.658 -15.651 1.00 47.53 99 LEU A CA 1
ATOM 754 C C . LEU A 1 99 ? 18.101 -11.530 -14.647 1.00 47.53 99 LEU A C 1
ATOM 756 O O . LEU A 1 99 ? 18.658 -11.807 -13.589 1.00 47.53 99 LEU A O 1
ATOM 760 N N . TRP A 1 100 ? 17.773 -10.283 -14.998 1.00 51.12 100 TRP A N 1
ATOM 761 C CA . TRP A 1 100 ? 18.258 -9.080 -14.315 1.00 51.12 100 TRP A CA 1
ATOM 762 C C . TRP A 1 100 ? 17.170 -8.053 -13.991 1.00 51.12 100 TRP A C 1
ATOM 764 O O . TRP A 1 100 ? 17.473 -7.080 -13.312 1.00 51.12 100 TRP A O 1
ATOM 774 N N . ASP A 1 101 ? 15.937 -8.260 -14.463 1.00 55.72 101 ASP A N 1
ATOM 775 C CA . ASP A 1 101 ? 14.828 -7.355 -14.158 1.00 55.72 101 ASP A CA 1
ATOM 776 C C . ASP A 1 101 ? 14.169 -7.788 -12.853 1.00 55.72 101 ASP A C 1
ATOM 778 O O . ASP A 1 101 ? 13.934 -8.976 -12.633 1.00 55.72 101 ASP A O 1
ATOM 782 N N . ASP A 1 102 ? 13.837 -6.845 -11.987 1.00 62.22 102 ASP A N 1
ATOM 783 C CA . ASP A 1 102 ? 13.230 -7.170 -10.705 1.00 62.22 102 ASP A CA 1
ATOM 784 C C . ASP A 1 102 ? 11.702 -7.117 -10.777 1.00 62.22 102 ASP A C 1
ATOM 786 O O . ASP A 1 102 ? 11.132 -6.263 -11.462 1.00 62.22 102 ASP A O 1
ATOM 790 N N . PRO A 1 103 ? 11.000 -8.031 -10.083 1.00 71.50 103 PRO A N 1
ATOM 791 C CA . PRO A 1 103 ? 9.555 -7.962 -10.005 1.00 71.50 103 PRO A CA 1
ATOM 792 C C . PRO A 1 103 ? 9.126 -6.686 -9.273 1.00 71.50 103 PRO A C 1
ATOM 794 O O . PRO A 1 103 ? 9.506 -6.466 -8.121 1.00 71.50 103 PRO A O 1
ATOM 797 N N . ALA A 1 104 ? 8.298 -5.875 -9.929 1.00 80.81 104 ALA A N 1
ATOM 798 C CA .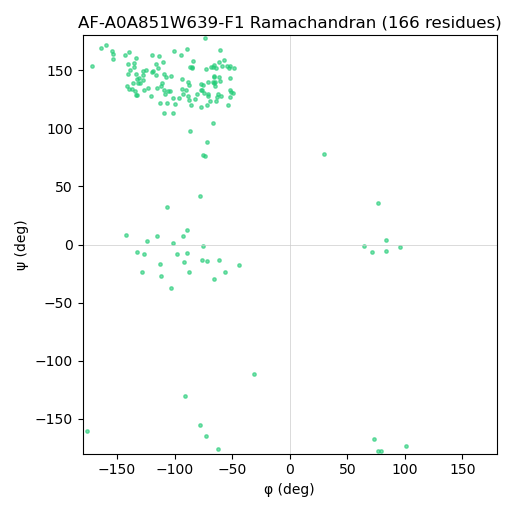 ALA A 1 104 ? 7.850 -4.581 -9.420 1.00 80.81 104 ALA A CA 1
ATOM 799 C C . ALA A 1 104 ? 6.355 -4.608 -9.090 1.00 80.81 104 ALA A C 1
ATOM 801 O O . ALA A 1 104 ? 5.544 -5.114 -9.875 1.00 80.81 104 ALA A O 1
ATOM 802 N N . ALA A 1 105 ? 5.962 -4.036 -7.945 1.00 90.94 105 ALA A N 1
ATOM 803 C CA . ALA A 1 105 ? 4.546 -3.883 -7.636 1.00 90.94 105 ALA A CA 1
ATOM 804 C C . ALA A 1 105 ? 3.938 -2.804 -8.539 1.00 90.94 105 ALA A C 1
ATOM 806 O O . ALA A 1 105 ? 4.447 -1.688 -8.661 1.00 90.94 105 ALA A O 1
ATOM 807 N N . THR A 1 106 ? 2.823 -3.137 -9.174 1.00 91.75 106 THR A N 1
ATOM 808 C CA . THR A 1 106 ? 2.124 -2.271 -10.128 1.00 91.75 106 THR A CA 1
ATOM 809 C C . THR A 1 106 ? 0.781 -1.805 -9.586 1.00 91.75 106 THR A C 1
ATOM 811 O O . THR A 1 106 ? 0.332 -0.711 -9.929 1.00 91.75 106 THR A O 1
ATOM 814 N N . ASP A 1 107 ? 0.168 -2.596 -8.703 1.00 94.88 107 ASP A N 1
ATOM 815 C CA . ASP A 1 107 ? -1.101 -2.296 -8.046 1.00 94.88 107 ASP A CA 1
ATOM 816 C C . ASP A 1 107 ? -1.211 -3.023 -6.692 1.00 94.88 107 ASP A C 1
ATOM 818 O O . ASP A 1 107 ? -0.449 -3.941 -6.375 1.00 94.88 107 ASP A O 1
ATOM 822 N N . MET A 1 108 ? -2.185 -2.620 -5.884 1.00 97.75 108 MET A N 1
ATOM 823 C CA . MET A 1 108 ? -2.520 -3.230 -4.606 1.00 97.75 108 MET A CA 1
ATOM 824 C C . MET A 1 108 ? -4.036 -3.239 -4.428 1.00 97.75 108 MET A C 1
ATOM 826 O O . MET A 1 108 ? -4.708 -2.240 -4.675 1.00 97.75 108 MET A O 1
ATOM 830 N N . ALA A 1 109 ? -4.567 -4.361 -3.950 1.00 98.44 109 ALA A N 1
ATOM 831 C CA . ALA A 1 109 ? -5.966 -4.480 -3.564 1.00 98.44 109 ALA A CA 1
ATOM 832 C C . ALA A 1 109 ? -6.072 -4.840 -2.084 1.00 98.44 109 ALA A C 1
ATOM 834 O O . ALA A 1 109 ? -5.216 -5.541 -1.538 1.00 98.44 109 ALA A O 1
ATOM 835 N N . VAL A 1 110 ? -7.138 -4.376 -1.442 1.00 98.38 110 VAL A N 1
ATOM 836 C CA . VAL A 1 110 ? -7.447 -4.666 -0.040 1.00 98.38 110 VAL A CA 1
ATOM 837 C C . VAL A 1 110 ? -8.844 -5.251 0.089 1.00 98.38 110 VAL A C 1
ATOM 839 O O . VAL A 1 110 ? -9.734 -4.964 -0.710 1.00 98.38 110 VAL A O 1
ATOM 842 N N . MET A 1 111 ? -9.022 -6.094 1.098 1.00 98.19 111 MET A N 1
ATOM 843 C CA . MET A 1 111 ? -10.300 -6.707 1.431 1.00 98.19 111 MET A CA 1
ATOM 844 C C . MET A 1 111 ? -10.891 -6.012 2.652 1.00 98.19 111 MET A C 1
ATOM 846 O O . MET A 1 111 ? -10.201 -5.816 3.659 1.00 98.19 111 MET A O 1
ATOM 850 N N . CYS A 1 112 ? -12.163 -5.650 2.554 1.00 97.25 112 CYS A N 1
ATOM 851 C CA . CYS A 1 112 ? -12.947 -5.128 3.661 1.00 97.25 112 CYS A CA 1
ATOM 852 C C . CYS A 1 112 ? -13.528 -6.268 4.501 1.00 97.25 112 CYS A C 1
ATOM 854 O O . CYS A 1 112 ? -13.751 -7.371 4.012 1.00 97.25 112 CYS A O 1
ATOM 856 N N . SER A 1 113 ? -13.860 -5.981 5.756 1.00 95.75 113 SER A N 1
ATOM 857 C CA . SER A 1 113 ? -14.465 -6.944 6.685 1.00 95.75 113 SER A CA 1
ATOM 858 C C . SER A 1 113 ? -15.831 -7.502 6.250 1.00 95.75 113 SER A C 1
ATOM 860 O O . SER A 1 113 ? -16.317 -8.438 6.871 1.00 95.75 113 SER A O 1
ATOM 862 N N . GLY A 1 114 ? -16.483 -6.903 5.247 1.00 95.19 114 GLY A N 1
ATOM 863 C CA . GLY A 1 114 ? -17.703 -7.412 4.609 1.00 95.19 114 GLY A CA 1
ATOM 864 C C . GLY A 1 114 ? -17.459 -7.976 3.208 1.00 95.19 114 GLY A C 1
ATOM 865 O O . GLY A 1 114 ? -18.304 -7.796 2.336 1.00 95.19 114 GLY A O 1
ATOM 866 N N . ASP A 1 115 ? -16.277 -8.550 2.972 1.00 95.06 115 ASP A N 1
ATOM 867 C CA . ASP A 1 115 ? -15.855 -9.281 1.764 1.00 95.06 115 ASP A CA 1
ATOM 868 C C . ASP A 1 115 ? -15.774 -8.471 0.459 1.00 95.06 115 ASP A C 1
ATOM 870 O O . ASP A 1 115 ? -15.356 -8.986 -0.580 1.00 95.06 115 ASP A O 1
ATOM 874 N N . SER A 1 116 ? -16.115 -7.180 0.492 1.00 97.38 116 SER A N 1
ATOM 875 C CA . SER A 1 116 ? -15.865 -6.285 -0.641 1.00 97.38 116 SER A CA 1
ATOM 876 C C . SER A 1 116 ? -14.363 -6.075 -0.860 1.00 97.38 116 SER A C 1
ATOM 878 O O . SER A 1 116 ? -13.585 -5.949 0.088 1.00 97.38 116 SER A O 1
ATOM 880 N N . VAL A 1 117 ? -13.962 -6.045 -2.130 1.00 98.44 117 VAL A N 1
ATOM 881 C CA . VAL A 1 117 ? -12.580 -5.817 -2.559 1.00 98.44 117 VAL A CA 1
ATOM 882 C C . VAL A 1 117 ? -12.456 -4.407 -3.115 1.00 98.44 117 VAL A C 1
ATOM 884 O O . VAL A 1 117 ? -13.258 -3.996 -3.951 1.00 98.44 117 VAL A O 1
ATOM 887 N N . LEU A 1 118 ? -11.431 -3.691 -2.662 1.00 97.88 118 LEU A N 1
ATOM 888 C CA . LEU A 1 118 ? -11.051 -2.378 -3.164 1.00 97.88 118 LEU A CA 1
ATOM 889 C C . LEU A 1 118 ? -9.744 -2.517 -3.947 1.00 97.88 118 LEU A C 1
ATOM 891 O O . LEU A 1 118 ? -8.709 -2.836 -3.358 1.00 97.88 118 LEU A O 1
ATOM 895 N N . GLU A 1 119 ? -9.779 -2.295 -5.258 1.00 97.81 119 GLU A N 1
ATOM 896 C CA . GLU A 1 119 ? -8.572 -2.215 -6.088 1.00 97.81 119 GLU A CA 1
ATOM 897 C C . GLU A 1 119 ? -8.060 -0.774 -6.103 1.00 97.81 119 GLU A C 1
ATOM 899 O O . GLU A 1 119 ? -8.824 0.145 -6.376 1.00 97.81 119 GLU A O 1
ATOM 904 N N . GLY A 1 120 ? -6.778 -0.557 -5.800 1.00 95.12 120 GLY A N 1
ATOM 905 C CA . GLY A 1 120 ? -6.231 0.778 -5.545 1.00 95.12 120 GLY A CA 1
ATOM 906 C C . GLY A 1 120 ? -6.010 1.660 -6.779 1.00 95.12 120 GLY A C 1
ATOM 907 O O . GLY A 1 120 ? -5.575 2.805 -6.627 1.00 95.12 120 GLY A O 1
ATOM 908 N N . GLY A 1 121 ? -6.294 1.156 -7.984 1.00 93.31 121 GLY A N 1
ATOM 909 C CA . GLY A 1 121 ? -6.194 1.916 -9.232 1.00 93.31 121 GLY A CA 1
ATOM 910 C C . GLY A 1 121 ? -4.757 2.106 -9.725 1.00 93.31 121 GLY A C 1
ATOM 911 O O . GLY A 1 121 ? -4.421 3.172 -10.246 1.00 93.31 121 GLY A O 1
ATOM 912 N N . GLY A 1 122 ? -3.906 1.100 -9.519 1.00 91.94 122 GLY A N 1
ATOM 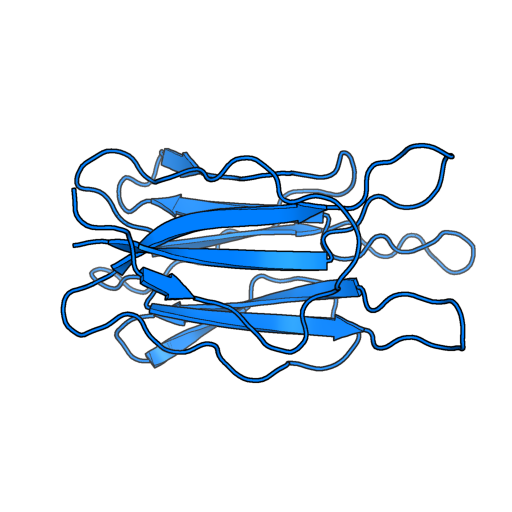913 C CA . GLY A 1 122 ? -2.547 1.026 -10.050 1.00 91.94 122 GLY A CA 1
ATOM 914 C C . GLY A 1 122 ? -2.477 0.740 -11.553 1.00 91.94 122 GLY A C 1
ATOM 915 O O . GLY A 1 122 ? -3.444 0.888 -12.303 1.00 91.94 122 GLY A O 1
ATOM 916 N N . LEU A 1 123 ? -1.292 0.346 -12.023 1.00 89.00 123 LEU A N 1
ATOM 917 C CA . LEU A 1 123 ? -1.095 -0.030 -13.421 1.00 89.00 123 LEU A 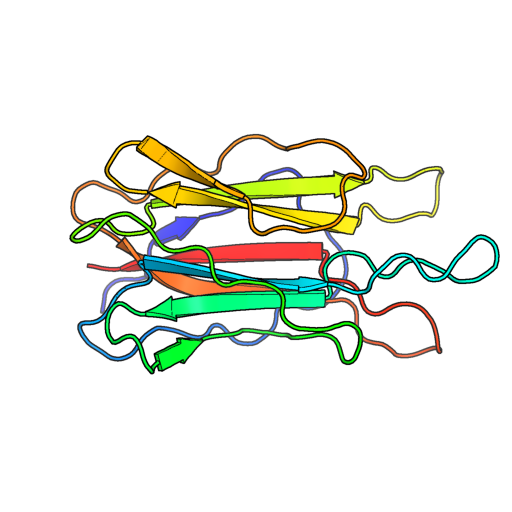CA 1
ATOM 918 C C . LEU A 1 123 ? -1.648 -1.431 -13.685 1.00 89.00 123 LEU A C 1
ATOM 920 O O . LEU A 1 123 ? -1.390 -2.377 -12.943 1.00 89.00 123 LEU A O 1
ATOM 924 N N . ALA A 1 124 ? -2.326 -1.595 -14.821 1.00 88.94 124 ALA A N 1
ATOM 925 C CA . ALA A 1 124 ? -2.878 -2.877 -15.239 1.00 88.94 124 ALA A CA 1
ATOM 926 C C . ALA A 1 124 ? -1.826 -3.839 -15.845 1.00 88.94 124 ALA A C 1
ATOM 928 O O . ALA A 1 124 ? -2.093 -4.488 -16.857 1.00 88.94 124 ALA A O 1
ATOM 929 N N . ARG A 1 125 ? -0.631 -3.919 -15.245 1.00 86.50 125 ARG A N 1
ATOM 930 C CA . ARG A 1 125 ? 0.506 -4.743 -15.695 1.00 86.50 125 ARG A CA 1
ATOM 931 C C . ARG A 1 125 ? 0.867 -5.812 -14.673 1.00 86.50 125 ARG A C 1
ATOM 933 O O . ARG A 1 125 ? 0.739 -5.582 -13.473 1.00 86.50 125 ARG A O 1
ATOM 940 N N . GLY A 1 126 ? 1.308 -6.970 -15.153 1.00 88.19 126 GLY A N 1
ATOM 941 C CA . GLY A 1 126 ? 1.579 -8.132 -14.311 1.00 88.19 126 GLY A CA 1
ATOM 942 C C . GLY A 1 126 ? 0.319 -8.827 -13.802 1.00 88.19 126 GLY A C 1
ATOM 943 O O . GLY A 1 126 ? -0.798 -8.522 -14.241 1.00 88.19 126 GLY A O 1
ATOM 944 N N . ASP A 1 127 ? 0.507 -9.719 -12.835 1.00 92.69 127 ASP A N 1
ATOM 945 C CA . ASP A 1 127 ? -0.531 -10.599 -12.304 1.00 92.69 127 ASP A CA 1
ATOM 946 C C . ASP A 1 127 ? -0.780 -10.354 -10.815 1.00 92.69 127 ASP A C 1
ATOM 948 O O . ASP A 1 127 ? 0.112 -9.973 -10.051 1.00 92.69 127 ASP A O 1
ATOM 952 N N . TRP A 1 128 ? -2.025 -10.572 -10.392 1.00 96.50 128 TRP A N 1
ATOM 953 C CA . TRP A 1 128 ? -2.387 -10.545 -8.979 1.00 96.50 128 TRP A CA 1
ATOM 954 C C . TRP A 1 128 ? -1.817 -11.769 -8.263 1.00 96.50 128 TRP A C 1
ATOM 956 O O . TRP A 1 128 ? -2.075 -12.906 -8.654 1.00 96.50 128 TRP A O 1
ATOM 966 N N . GLY A 1 129 ? -1.097 -11.532 -7.169 1.00 96.12 129 GLY A N 1
ATOM 967 C CA . GLY A 1 129 ? -0.701 -12.584 -6.243 1.00 96.12 129 GLY A CA 1
ATOM 968 C C . GLY A 1 129 ? -1.863 -13.093 -5.393 1.00 96.12 129 GLY A C 1
ATOM 969 O O . GLY A 1 129 ? -2.990 -12.583 -5.434 1.00 96.12 129 GLY A O 1
ATOM 970 N N . TYR A 1 130 ? -1.560 -14.092 -4.567 1.00 98.00 130 TYR A N 1
ATOM 971 C CA . TYR A 1 130 ? -2.485 -14.559 -3.543 1.00 98.00 130 TYR A CA 1
ATOM 972 C C . TYR A 1 130 ? -2.751 -13.471 -2.498 1.00 98.00 130 TYR A C 1
ATOM 974 O O . TYR A 1 130 ? -1.906 -12.618 -2.219 1.00 98.00 130 TYR A O 1
ATOM 982 N N . TRP A 1 131 ? -3.937 -13.535 -1.900 1.00 98.31 131 TRP A N 1
ATOM 983 C CA . TRP A 1 131 ? -4.265 -12.744 -0.722 1.00 98.31 131 TRP A CA 1
ATOM 984 C C . TRP A 1 131 ? -3.348 -13.101 0.445 1.00 98.31 131 TRP A C 1
ATOM 986 O O . TRP A 1 131 ? -2.990 -14.266 0.638 1.00 98.31 131 TRP A O 1
ATOM 996 N N . SER A 1 132 ? -3.001 -12.098 1.249 1.00 98.25 132 SER A N 1
ATOM 997 C CA . SER A 1 132 ? -2.409 -12.325 2.558 1.00 98.25 132 SER A CA 1
ATOM 998 C C . SER A 1 132 ? -3.375 -13.112 3.445 1.00 98.25 132 SER A C 1
ATOM 1000 O O . SER A 1 132 ? -4.582 -13.199 3.189 1.00 98.25 132 SER A O 1
ATOM 1002 N N . GLN A 1 133 ? -2.859 -13.611 4.567 1.00 96.06 133 GLN A N 1
ATOM 1003 C CA . GLN A 1 133 ? -3.733 -13.985 5.676 1.00 96.06 133 GLN A CA 1
ATOM 1004 C C . GLN A 1 133 ? -4.627 -12.795 6.058 1.00 96.06 133 GLN A C 1
ATOM 1006 O O . GLN A 1 133 ? -4.273 -11.635 5.819 1.00 96.06 133 GLN A O 1
ATOM 1011 N N . SER A 1 134 ? -5.789 -13.085 6.633 1.00 95.25 134 SER A N 1
ATOM 1012 C CA . SER A 1 134 ? -6.635 -12.041 7.212 1.00 95.25 134 SER A CA 1
ATOM 1013 C C . SER A 1 134 ? -6.186 -11.735 8.636 1.00 95.25 134 SER A C 1
ATOM 1015 O O . SER A 1 134 ? -5.656 -12.613 9.324 1.00 95.25 134 SER A O 1
ATOM 1017 N N . CYS A 1 135 ? -6.423 -10.509 9.103 1.00 93.19 135 CYS A N 1
ATOM 1018 C CA . CYS A 1 135 ? -6.333 -10.219 10.530 1.00 93.19 135 CYS A CA 1
ATOM 1019 C C . CYS A 1 135 ? -7.184 -11.222 11.333 1.00 93.19 135 CYS A C 1
ATOM 1021 O O . CYS A 1 135 ? -8.262 -11.631 10.895 1.00 93.19 135 CYS A O 1
ATOM 1023 N N . ALA A 1 136 ? -6.696 -11.621 12.512 1.00 89.00 136 ALA A N 1
ATOM 1024 C CA . ALA A 1 136 ? -7.455 -12.472 13.427 1.00 89.00 136 ALA A CA 1
ATOM 1025 C C . ALA A 1 136 ? -8.805 -11.828 13.795 1.00 89.00 136 ALA A C 1
ATOM 1027 O O . ALA A 1 136 ? -8.970 -10.610 13.695 1.00 89.00 136 ALA A O 1
ATOM 1028 N N . MET A 1 137 ? -9.766 -12.638 14.251 1.00 79.62 137 MET A N 1
ATOM 1029 C CA . MET A 1 137 ? -11.072 -12.135 14.692 1.00 79.62 137 MET A CA 1
ATOM 1030 C C . MET A 1 137 ? -10.902 -10.996 15.711 1.00 79.62 137 MET A C 1
ATOM 1032 O O . MET A 1 137 ? -10.118 -11.118 16.647 1.00 79.62 137 MET A O 1
ATOM 1036 N N . ALA A 1 138 ? -11.649 -9.905 15.512 1.00 84.38 138 ALA A N 1
A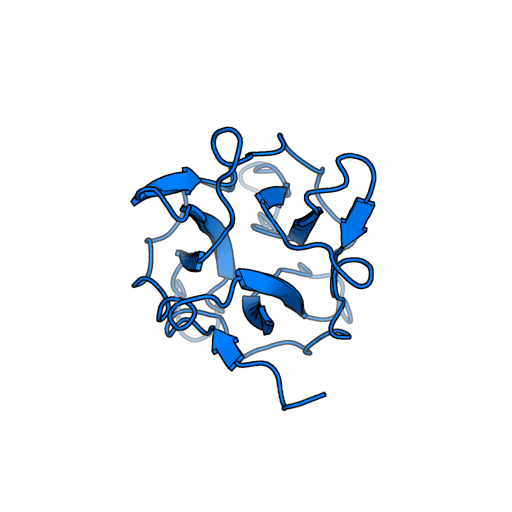TOM 1037 C CA . ALA A 1 138 ? -11.585 -8.644 16.265 1.00 84.38 138 ALA A CA 1
ATOM 1038 C C . ALA A 1 138 ? -10.346 -7.749 16.040 1.00 84.38 138 ALA A C 1
ATOM 1040 O O . ALA A 1 138 ? -10.361 -6.608 16.499 1.00 84.38 138 ALA A O 1
ATOM 1041 N N . CYS A 1 139 ? -9.331 -8.190 15.289 1.00 91.25 139 CYS A N 1
ATOM 1042 C CA . CYS A 1 139 ? -8.222 -7.331 14.873 1.00 91.25 139 CYS A CA 1
ATOM 1043 C C . CYS A 1 139 ? -8.549 -6.574 13.581 1.00 91.25 139 CYS A C 1
ATOM 1045 O O . CYS A 1 139 ? -9.290 -7.057 12.725 1.00 91.25 139 CYS A O 1
ATOM 1047 N N . ARG A 1 140 ? -7.935 -5.402 13.406 1.00 93.75 140 ARG A N 1
ATOM 1048 C CA . ARG A 1 140 ? -8.088 -4.572 12.201 1.00 93.75 140 ARG A CA 1
ATOM 1049 C C . ARG A 1 140 ? -6.737 -4.051 11.742 1.00 93.75 140 ARG A C 1
ATOM 1051 O O . ARG A 1 140 ? -5.836 -3.869 12.566 1.00 93.75 140 ARG A O 1
ATOM 1058 N N . ILE A 1 141 ? -6.593 -3.774 10.447 1.00 97.31 141 ILE A N 1
ATOM 1059 C CA . ILE A 1 141 ? -5.365 -3.150 9.951 1.00 97.31 141 ILE A CA 1
ATOM 1060 C C . ILE A 1 141 ? -5.225 -1.755 10.573 1.00 97.31 141 ILE A C 1
ATOM 1062 O O . ILE A 1 141 ? -6.134 -0.935 10.504 1.00 97.31 141 ILE A O 1
ATOM 1066 N N . CYS A 1 142 ? -4.076 -1.487 11.181 1.00 96.19 142 CYS A N 1
ATOM 1067 C CA . CYS A 1 142 ? -3.771 -0.255 11.910 1.00 96.19 142 CYS A CA 1
ATOM 1068 C C . CYS A 1 142 ? -2.485 0.417 11.430 1.00 96.19 142 CYS A C 1
ATOM 1070 O O . CYS A 1 142 ? -2.171 1.513 11.882 1.00 96.19 142 CYS A O 1
ATOM 1072 N N . GLY A 1 143 ? -1.701 -0.223 10.563 1.00 97.19 143 GLY A N 1
ATOM 1073 C CA . GLY A 1 143 ? -0.417 0.325 10.160 1.00 97.19 143 GLY A CA 1
ATOM 1074 C C . GLY A 1 143 ? 0.154 -0.312 8.913 1.00 97.19 143 GLY A C 1
ATOM 1075 O O . GLY A 1 143 ? -0.315 -1.349 8.442 1.00 97.19 143 GLY A O 1
ATOM 1076 N N . ILE A 1 144 ? 1.203 0.324 8.408 1.00 98.31 144 ILE A N 1
ATOM 1077 C CA . ILE A 1 144 ? 1.874 -0.028 7.165 1.00 98.31 144 ILE A CA 1
ATOM 1078 C C . ILE A 1 144 ? 3.388 0.118 7.286 1.00 98.31 144 ILE A C 1
ATOM 1080 O O . ILE A 1 144 ? 3.900 1.030 7.939 1.00 98.31 144 ILE A O 1
ATOM 1084 N N . ARG A 1 145 ? 4.107 -0.756 6.585 1.00 97.38 145 ARG A N 1
ATOM 1085 C CA . ARG A 1 145 ? 5.515 -0.592 6.228 1.00 97.38 145 ARG A CA 1
ATOM 1086 C C . ARG A 1 145 ? 5.685 -0.948 4.754 1.00 97.38 145 ARG A C 1
ATOM 1088 O O . ARG A 1 145 ? 5.185 -1.983 4.334 1.00 97.38 145 ARG A O 1
ATOM 1095 N N . SER A 1 146 ? 6.369 -0.120 3.975 1.00 96.19 146 SER A N 1
ATOM 1096 C CA . SER A 1 146 ? 6.639 -0.382 2.555 1.00 96.19 146 SER A CA 1
ATOM 1097 C C . SER A 1 146 ? 8.130 -0.579 2.316 1.00 96.19 146 SER A C 1
ATOM 1099 O O . SER A 1 146 ? 8.975 -0.060 3.058 1.00 96.19 146 SER A O 1
ATOM 1101 N N . ARG A 1 147 ? 8.445 -1.357 1.285 1.00 93.31 147 ARG A N 1
ATOM 1102 C CA . ARG A 1 147 ? 9.796 -1.598 0.801 1.00 93.31 147 ARG A CA 1
ATOM 1103 C C . ARG A 1 147 ? 9.996 -0.857 -0.508 1.00 93.31 147 ARG A C 1
ATOM 1105 O O . ARG A 1 147 ? 9.247 -1.081 -1.457 1.00 93.31 147 ARG A O 1
ATOM 1112 N N . LEU A 1 148 ? 10.986 0.026 -0.527 1.00 87.19 148 LEU A N 1
ATOM 1113 C CA . LEU A 1 148 ? 11.291 0.877 -1.671 1.00 87.19 148 LEU A CA 1
ATOM 1114 C C . LEU A 1 148 ? 12.768 0.740 -2.031 1.00 87.19 148 LEU A C 1
ATOM 1116 O O . LEU A 1 148 ? 13.621 0.683 -1.137 1.00 87.19 148 LEU A O 1
ATOM 1120 N N . GLU A 1 149 ? 13.081 0.727 -3.318 1.00 75.94 149 GLU A N 1
ATOM 1121 C CA . GLU A 1 149 ? 14.462 0.853 -3.773 1.00 75.94 149 GLU A CA 1
ATOM 1122 C C . GLU A 1 149 ? 14.945 2.305 -3.700 1.00 75.94 149 GLU A C 1
ATOM 1124 O O . GLU A 1 149 ? 14.222 3.228 -4.095 1.00 75.94 149 GLU A O 1
ATOM 1129 N N . PRO A 1 150 ? 16.146 2.547 -3.146 1.00 61.75 150 PRO A N 1
ATOM 1130 C CA . PRO A 1 150 ? 16.686 3.890 -3.046 1.00 61.75 150 PRO A CA 1
ATOM 1131 C C . PRO A 1 150 ? 17.222 4.358 -4.411 1.00 61.75 150 PRO A C 1
ATOM 1133 O O . PRO A 1 150 ? 17.961 3.649 -5.090 1.00 61.75 150 PRO A O 1
ATOM 1136 N N . SER A 1 151 ? 16.863 5.585 -4.795 1.00 55.44 151 SER A N 1
ATOM 1137 C CA . SER A 1 151 ? 17.291 6.236 -6.042 1.00 55.44 151 SER A CA 1
ATOM 1138 C C . SER A 1 151 ? 18.761 6.679 -5.955 1.00 55.44 151 SER A C 1
ATOM 1140 O O . SER A 1 151 ? 19.044 7.863 -5.768 1.00 55.44 151 SER A O 1
ATOM 1142 N N . ASN A 1 152 ? 19.708 5.747 -6.067 1.00 50.91 152 ASN A N 1
ATOM 1143 C CA . ASN A 1 152 ? 21.136 6.049 -5.884 1.00 50.91 152 ASN A CA 1
ATOM 1144 C C . ASN A 1 152 ? 21.907 6.270 -7.197 1.00 50.91 152 ASN A C 1
ATOM 1146 O O . ASN A 1 152 ? 23.067 6.672 -7.146 1.00 50.91 152 ASN A O 1
ATOM 1150 N N . SER A 1 153 ? 21.302 6.022 -8.362 1.00 45.50 153 SER A N 1
ATOM 1151 C CA . SER A 1 153 ? 22.022 6.045 -9.648 1.00 45.50 153 SER A CA 1
ATOM 1152 C C . SER A 1 153 ? 21.243 6.619 -10.834 1.00 45.50 153 SER A C 1
ATOM 1154 O O . SER A 1 153 ? 21.748 6.580 -11.949 1.00 45.50 153 SER A O 1
ATOM 1156 N N . GLY A 1 154 ? 20.065 7.208 -10.615 1.00 44.56 154 GLY A N 1
ATOM 1157 C CA . GLY A 1 154 ? 19.277 7.814 -11.695 1.00 44.56 154 GLY A CA 1
ATOM 1158 C C . GLY A 1 154 ? 18.192 6.920 -12.298 1.00 44.56 154 GLY A C 1
ATOM 1159 O O . GLY A 1 154 ? 17.420 7.437 -13.098 1.00 44.56 154 GLY A O 1
ATOM 1160 N N . ASP A 1 155 ? 18.055 5.668 -11.845 1.00 52.00 155 ASP A N 1
ATOM 1161 C CA . ASP A 1 155 ? 16.973 4.772 -12.266 1.00 52.00 155 ASP A CA 1
ATOM 1162 C C . ASP A 1 155 ? 15.928 4.546 -11.154 1.00 52.00 155 ASP A C 1
ATOM 1164 O O . ASP A 1 155 ? 16.246 4.277 -9.995 1.00 52.00 155 ASP A O 1
ATOM 1168 N N . ASN A 1 156 ? 14.667 4.738 -11.552 1.00 56.75 156 ASN A N 1
ATOM 1169 C CA . ASN A 1 156 ? 13.420 4.112 -11.095 1.00 56.75 156 ASN A CA 1
ATOM 1170 C C . ASN A 1 156 ? 13.322 3.640 -9.632 1.00 56.75 156 ASN A C 1
ATOM 1172 O O . ASN A 1 156 ? 13.294 2.449 -9.346 1.00 56.75 156 ASN A O 1
ATOM 1176 N N . SER A 1 157 ? 13.111 4.562 -8.692 1.00 60.03 157 SER A N 1
ATOM 1177 C CA . SER A 1 157 ? 12.631 4.194 -7.352 1.00 60.03 157 SER A CA 1
ATOM 1178 C C . SER A 1 157 ? 11.194 3.649 -7.419 1.00 60.03 157 SER A C 1
ATOM 1180 O O . SER A 1 157 ? 10.254 4.431 -7.570 1.00 60.03 157 SER A O 1
ATOM 1182 N N . GLY A 1 158 ? 11.020 2.333 -7.300 1.00 79.62 158 GLY A N 1
ATOM 1183 C CA . GLY A 1 158 ? 9.721 1.654 -7.248 1.00 79.62 158 GLY A CA 1
ATOM 1184 C C . GLY A 1 158 ? 9.402 1.061 -5.872 1.00 79.62 158 GLY A C 1
ATOM 1185 O O . GLY A 1 158 ? 10.290 0.801 -5.054 1.00 79.62 158 GLY A O 1
ATOM 1186 N N . LEU A 1 159 ? 8.111 0.863 -5.598 1.00 89.00 159 LEU A N 1
ATOM 1187 C CA . LEU A 1 159 ? 7.630 0.074 -4.470 1.00 89.00 159 LEU A CA 1
ATOM 1188 C C . LEU A 1 159 ? 7.653 -1.402 -4.844 1.00 89.00 159 LEU A C 1
ATOM 1190 O O . LEU A 1 159 ? 7.018 -1.820 -5.807 1.00 89.00 159 LEU A O 1
ATOM 1194 N N . ASN A 1 160 ? 8.338 -2.188 -4.020 1.00 90.50 160 ASN A N 1
ATOM 1195 C CA . ASN A 1 160 ? 8.516 -3.617 -4.251 1.00 90.50 160 ASN A CA 1
ATOM 1196 C C . ASN A 1 160 ? 7.606 -4.466 -3.365 1.00 90.50 160 ASN A C 1
ATOM 1198 O O . ASN A 1 160 ? 7.111 -5.500 -3.804 1.00 90.50 160 ASN A O 1
ATOM 1202 N N . ASP A 1 161 ? 7.384 -4.054 -2.113 1.00 94.06 161 ASP A N 1
ATOM 1203 C CA . ASP A 1 161 ? 6.634 -4.864 -1.151 1.00 94.06 161 ASP A CA 1
ATOM 1204 C C . ASP A 1 161 ? 5.958 -4.018 -0.060 1.00 94.06 161 ASP A C 1
ATOM 1206 O O . ASP A 1 161 ? 6.342 -2.874 0.213 1.00 94.06 161 ASP A O 1
ATOM 1210 N N . VAL A 1 162 ? 4.942 -4.593 0.582 1.00 97.12 162 VAL A N 1
ATOM 1211 C CA . VAL A 1 162 ? 4.151 -3.982 1.654 1.00 97.12 162 VAL A CA 1
ATOM 1212 C C . VAL A 1 162 ? 3.941 -4.989 2.779 1.00 97.12 162 VAL A C 1
ATOM 1214 O O . VAL A 1 162 ? 3.630 -6.154 2.557 1.00 97.12 162 VAL A O 1
ATOM 1217 N N . LYS A 1 163 ? 4.045 -4.509 4.017 1.00 98.06 163 LYS A N 1
ATOM 1218 C CA . LYS A 1 163 ? 3.540 -5.181 5.214 1.00 98.06 163 LYS A CA 1
ATOM 1219 C C . LYS A 1 163 ? 2.438 -4.342 5.822 1.00 98.06 163 LYS A C 1
ATOM 1221 O O . LYS A 1 163 ? 2.613 -3.134 5.994 1.00 98.06 163 LYS A O 1
ATOM 1226 N N . LEU A 1 164 ? 1.342 -4.992 6.191 1.00 98.31 164 LEU A N 1
ATOM 1227 C CA . LEU A 1 164 ? 0.276 -4.372 6.971 1.00 98.31 164 LEU A CA 1
ATOM 1228 C C . LEU A 1 164 ? 0.271 -4.948 8.382 1.00 98.31 164 LEU A C 1
ATOM 1230 O O . LEU A 1 164 ? 0.600 -6.114 8.586 1.00 98.31 164 LEU A O 1
ATOM 1234 N N . TYR A 1 165 ? -0.086 -4.121 9.355 1.00 97.56 165 TYR A N 1
ATOM 1235 C CA . TYR A 1 165 ? -0.123 -4.507 10.761 1.00 97.56 165 TYR A CA 1
ATOM 1236 C C . TYR A 1 165 ? -1.561 -4.613 11.245 1.00 97.56 165 TYR A C 1
ATOM 1238 O O . TYR A 1 165 ? -2.344 -3.695 11.017 1.00 97.56 165 TYR A O 1
ATOM 1246 N N . CYS A 1 166 ? -1.885 -5.698 11.940 1.00 96.06 166 CYS A N 1
ATOM 1247 C CA . CYS A 1 166 ? -3.149 -5.925 12.623 1.00 96.06 166 CYS A CA 1
ATOM 1248 C C . CYS A 1 166 ? -3.011 -5.547 14.104 1.00 96.06 166 CYS A C 1
ATOM 1250 O O . CYS A 1 166 ? -2.139 -6.076 14.797 1.00 96.06 166 CYS A O 1
ATOM 1252 N N . CYS A 1 167 ? -3.894 -4.676 14.585 1.00 93.06 167 CYS A N 1
ATOM 1253 C CA . CYS A 1 167 ? -3.991 -4.276 15.990 1.00 93.06 167 CYS A CA 1
ATOM 1254 C C . CYS A 1 167 ? -5.368 -4.624 16.570 1.00 93.06 167 CYS A C 1
ATOM 1256 O O . CYS A 1 167 ? -6.329 -4.820 15.821 1.00 93.06 167 CYS A O 1
ATOM 1258 N N . THR A 1 168 ? -5.441 -4.635 17.902 1.00 88.31 168 THR A N 1
ATOM 1259 C CA . THR A 1 168 ? -6.667 -4.712 18.716 1.00 88.31 168 THR A CA 1
ATOM 1260 C C . THR A 1 168 ? -7.091 -3.341 19.217 1.00 88.31 168 THR A C 1
ATOM 1262 O O . THR A 1 168 ? -6.182 -2.606 19.675 1.00 88.31 168 THR A O 1
#